Protein AF-A0A3C0KXL9-F1 (afdb_monomer)

Solvent-accessible surface area (backbone atoms only — not comparable to full-atom values): 9700 Å² total; per-residue (Å²): 138,89,88,84,84,77,83,78,77,81,76,82,80,74,78,76,70,76,75,80,59,73,44,74,42,30,22,40,37,23,42,40,38,42,56,44,92,72,57,64,58,71,57,55,48,50,48,27,49,76,40,59,23,51,66,43,78,80,48,90,33,35,35,37,32,41,19,46,35,75,61,23,72,62,26,51,50,56,34,48,60,59,45,51,59,59,53,72,70,40,88,84,54,46,50,17,25,8,42,39,56,46,49,48,90,46,48,71,61,48,52,58,51,20,50,52,42,16,71,71,29,84,62,39,38,24,28,44,57,67,28,48,59,69,43,66,80,63,83,50,93,52,58,44,79,45,80,44,92,41,94,91,42,78,90,52,66,32,30,31,46,46,73,52,71,82,78,70,71,129

Nearest PDB structures (foldseek):
  5d0h-assembly1_B  TM=6.877E-01  e=3.780E-06  Mycobacterium avium subsp. avium 10-9275
  4wp3-assembly3_C  TM=6.106E-01  e=7.559E-07  Mycobacterium avium
  2mtl-assembly1_A  TM=5.577E-01  e=3.604E-02  synthetic construct
  3dfe-assembly2_C  TM=4.411E-01  e=1.497E-01  Trichormus variabilis ATCC 29413
  2ia0-assembly1_B  TM=4.947E-01  e=6.614E-01  Pyrococcus furiosus

pLDDT: mean 83.21, std 17.94, range [28.86, 97.56]

Sequence (170 aa):
MKFGQKATAPNPVVEHTPTPSNSAVVAIFCIKLDPARLVPFAALKATAGQCFGKLTELQPGDYEVHFQQADPAQKGLEFFEAMHTQLAAVPGLNIRMAYGIDQAEASEGLGKRVKYLASLSRGMLVLDEQTKTQLAHISHPAFETAPLSSSFASDLVLHTLTMNAAGQSV

Structure (mmCIF, N/CA/C/O backbone):
data_AF-A0A3C0KXL9-F1
#
_entry.id   AF-A0A3C0KXL9-F1
#
loop_
_atom_site.group_PDB
_atom_site.id
_atom_site.type_symbol
_atom_site.label_atom_id
_atom_site.label_alt_id
_atom_site.label_comp_id
_atom_site.label_asym_id
_atom_site.label_entity_id
_atom_site.label_seq_id
_atom_site.pdbx_PDB_ins_code
_atom_site.Cartn_x
_atom_site.Cartn_y
_atom_site.Cartn_z
_atom_site.occupancy
_atom_s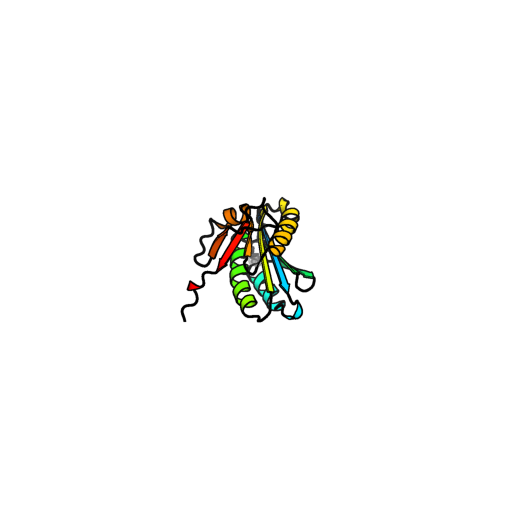ite.B_iso_or_equiv
_atom_site.auth_seq_id
_atom_site.auth_comp_id
_atom_site.auth_asym_id
_atom_site.auth_atom_id
_atom_site.pdbx_PDB_model_num
ATOM 1 N N . MET A 1 1 ? -29.048 -65.521 30.245 1.00 40.31 1 MET A N 1
ATOM 2 C CA . MET A 1 1 ? -27.706 -64.937 30.034 1.00 40.31 1 MET A CA 1
ATOM 3 C C . MET A 1 1 ? -27.737 -64.123 28.749 1.00 40.31 1 MET A C 1
ATOM 5 O O . MET A 1 1 ? -28.312 -64.585 27.774 1.00 40.31 1 MET A O 1
ATOM 9 N N . LYS A 1 2 ? -27.246 -62.879 28.809 1.00 40.19 2 LYS A N 1
ATOM 10 C CA . LYS A 1 2 ? -27.245 -61.864 27.741 1.00 40.19 2 LYS A CA 1
ATOM 11 C C . LYS A 1 2 ? -26.030 -62.058 26.832 1.00 40.19 2 LYS A C 1
ATOM 13 O O . LYS A 1 2 ? -24.954 -62.178 27.393 1.00 40.19 2 LYS A O 1
ATOM 18 N N . PHE A 1 3 ? -26.172 -61.927 25.511 1.00 40.06 3 PHE A N 1
ATOM 19 C CA . PHE A 1 3 ? -25.135 -61.349 24.641 1.00 40.06 3 PHE A CA 1
ATOM 20 C C . PHE A 1 3 ? -25.782 -60.715 23.404 1.00 40.06 3 PHE A C 1
ATOM 22 O O . PHE A 1 3 ? -26.636 -61.311 22.759 1.00 40.06 3 PHE A O 1
ATOM 29 N N . GLY A 1 4 ? -25.385 -59.476 23.126 1.00 39.69 4 GLY A N 1
ATOM 30 C CA . GLY A 1 4 ? -25.878 -58.648 22.028 1.00 39.69 4 GLY A CA 1
ATOM 31 C C . GLY A 1 4 ? -25.441 -57.199 22.227 1.00 39.69 4 GLY A C 1
ATOM 32 O O . GLY A 1 4 ? -26.277 -56.307 22.337 1.00 39.69 4 GLY A O 1
ATOM 33 N N . GLN A 1 5 ? -24.132 -56.978 22.395 1.00 46.62 5 GLN A N 1
ATOM 34 C CA . GLN A 1 5 ? -23.541 -55.641 22.465 1.00 46.62 5 GLN A CA 1
ATOM 35 C C . GLN A 1 5 ? -23.650 -54.975 21.090 1.00 46.62 5 GLN A C 1
ATOM 37 O O . GLN A 1 5 ? -23.079 -55.442 20.109 1.00 46.62 5 GLN A O 1
ATOM 42 N N . LYS A 1 6 ? -24.403 -53.877 21.032 1.00 43.06 6 LYS A N 1
ATOM 43 C CA . LYS A 1 6 ? -24.469 -52.977 19.884 1.00 43.06 6 LYS A CA 1
ATOM 44 C C . LYS A 1 6 ? -23.217 -52.099 19.931 1.00 43.06 6 LYS A C 1
ATOM 46 O O . LYS A 1 6 ? -23.037 -51.362 20.897 1.00 43.06 6 LYS A O 1
ATOM 51 N N . ALA A 1 7 ? -22.340 -52.224 18.939 1.00 45.50 7 ALA A N 1
ATOM 52 C CA . ALA A 1 7 ? -21.152 -51.386 18.817 1.00 45.50 7 ALA A CA 1
ATOM 53 C C . ALA A 1 7 ? -21.571 -49.926 18.581 1.00 45.50 7 ALA A C 1
ATOM 55 O O . ALA A 1 7 ? -22.258 -49.616 17.607 1.00 45.50 7 ALA A O 1
ATOM 56 N N . THR A 1 8 ? -21.186 -49.037 19.491 1.00 45.16 8 THR A N 1
ATOM 57 C CA . THR A 1 8 ? -21.313 -47.588 19.334 1.00 45.16 8 THR A CA 1
ATOM 58 C C . THR A 1 8 ? -20.199 -47.113 18.405 1.00 45.16 8 THR A C 1
ATOM 60 O O . THR A 1 8 ? -19.021 -47.272 18.719 1.00 45.16 8 THR A O 1
ATOM 63 N N . ALA A 1 9 ? -20.564 -46.561 17.247 1.00 49.97 9 ALA A N 1
ATOM 64 C CA . ALA A 1 9 ? -19.621 -45.890 16.360 1.00 49.97 9 ALA A CA 1
ATOM 65 C C . ALA A 1 9 ? -19.018 -44.658 17.069 1.00 49.97 9 ALA A C 1
ATOM 67 O O . ALA A 1 9 ? -19.733 -43.998 17.831 1.00 49.97 9 ALA A O 1
ATOM 68 N N . PRO A 1 10 ? -17.732 -44.335 16.854 1.00 47.91 10 PRO A N 1
ATOM 69 C CA . PRO A 1 10 ? -17.130 -43.149 17.443 1.00 47.91 10 PRO A CA 1
ATOM 70 C C . PRO A 1 10 ? -17.752 -41.895 16.816 1.00 47.91 10 PRO A C 1
ATOM 72 O O . PRO A 1 10 ? -17.885 -41.800 15.595 1.00 47.91 10 PRO A O 1
ATOM 75 N N . ASN A 1 11 ? -18.148 -40.937 17.657 1.00 44.53 11 ASN A N 1
ATOM 76 C CA . ASN A 1 11 ? -18.551 -39.606 17.208 1.00 44.53 11 ASN A CA 1
ATOM 77 C C . ASN A 1 11 ? -17.415 -38.994 16.372 1.00 44.53 11 ASN A C 1
ATOM 79 O O . ASN A 1 11 ? -16.265 -39.042 16.821 1.00 44.53 11 ASN A O 1
ATOM 83 N N . PRO A 1 12 ? -17.697 -38.389 15.205 1.00 46.75 12 PRO A N 1
ATOM 84 C CA . PRO A 1 12 ? -16.692 -37.594 14.532 1.00 46.75 12 PRO A CA 1
ATOM 85 C C . PRO A 1 12 ? -16.428 -36.386 15.428 1.00 46.75 12 PRO A C 1
ATOM 87 O O . PRO A 1 12 ? -17.311 -35.558 15.658 1.00 46.75 12 PRO A O 1
ATOM 90 N N . VAL A 1 13 ? -15.220 -36.309 15.982 1.00 49.94 13 VAL A N 1
ATOM 91 C CA . VAL A 1 13 ? -14.697 -35.059 16.524 1.00 49.94 13 VAL A CA 1
ATOM 92 C C . VAL A 1 13 ? -14.564 -34.147 15.314 1.00 49.94 13 VAL A C 1
ATOM 94 O O . VAL A 1 13 ? -13.611 -34.253 14.548 1.00 49.94 13 VAL A O 1
ATOM 97 N N . VAL A 1 14 ? -15.588 -33.328 15.071 1.00 54.25 14 VAL A N 1
ATOM 98 C CA . VAL A 1 14 ? -15.482 -32.209 14.143 1.00 54.25 14 VAL A CA 1
ATOM 99 C C . VAL A 1 14 ? -14.466 -31.283 14.787 1.00 54.25 14 VAL A C 1
ATOM 101 O O . VAL A 1 14 ? -14.761 -30.590 15.759 1.00 54.25 14 VAL A O 1
ATOM 104 N N . GLU A 1 15 ? -13.233 -31.370 14.307 1.00 45.84 15 GLU A N 1
ATOM 105 C CA . GLU A 1 15 ? -12.190 -30.402 14.582 1.00 45.84 15 GLU A CA 1
ATOM 106 C C . GLU A 1 15 ? -12.738 -29.054 14.111 1.00 45.84 15 GLU A C 1
ATOM 108 O O . GLU A 1 15 ? -12.787 -28.762 12.916 1.00 45.84 15 GLU A O 1
ATOM 113 N N . HIS A 1 16 ? -13.280 -28.278 15.050 1.00 44.00 16 HIS A N 1
ATOM 114 C CA . HIS A 1 16 ? -13.683 -26.904 14.812 1.00 44.00 16 HIS A CA 1
ATOM 115 C C . HIS A 1 16 ? -12.408 -26.125 14.506 1.00 44.00 16 HIS A C 1
ATOM 117 O O . HIS A 1 16 ? -11.793 -25.544 15.396 1.00 44.00 16 HIS A O 1
ATOM 123 N N . THR A 1 17 ? -11.996 -26.125 13.241 1.00 46.41 17 THR A N 1
ATOM 124 C CA . THR A 1 17 ? -11.132 -25.072 12.725 1.00 46.41 17 THR A CA 1
ATOM 125 C C . THR A 1 17 ? -11.919 -23.784 12.959 1.00 46.41 17 THR A C 1
ATOM 127 O O . THR A 1 17 ? -13.031 -23.671 12.432 1.00 46.41 17 THR A O 1
ATOM 130 N N . PRO A 1 18 ? -11.450 -22.856 13.813 1.00 49.06 18 PRO A N 1
ATOM 131 C CA . PRO A 1 18 ? -12.185 -21.628 14.054 1.00 49.06 18 PRO A CA 1
ATOM 132 C C . PRO A 1 18 ? -12.348 -20.934 12.708 1.00 49.06 18 PRO A C 1
ATOM 134 O O . PRO A 1 18 ? -11.356 -20.638 12.040 1.00 49.06 18 PRO A O 1
ATOM 137 N N . THR A 1 19 ? -13.589 -20.706 12.282 1.00 53.22 19 THR A N 1
ATOM 138 C CA . THR A 1 19 ? -13.847 -19.816 11.154 1.00 53.22 19 THR A CA 1
ATOM 139 C C . THR A 1 19 ? -13.195 -18.483 11.514 1.00 53.22 19 THR A C 1
ATOM 141 O O . THR A 1 19 ? -13.492 -17.972 12.598 1.00 53.22 19 THR A O 1
ATOM 144 N N . PRO A 1 20 ? -12.281 -17.934 10.697 1.00 57.38 20 PRO A N 1
ATOM 145 C CA . PRO A 1 20 ? -11.629 -16.680 11.037 1.00 57.38 20 PRO A CA 1
ATOM 146 C C . PRO A 1 20 ? -12.704 -15.607 11.214 1.00 57.38 20 PRO A C 1
ATOM 148 O O . PRO A 1 20 ? -13.431 -15.277 10.277 1.00 57.38 20 PRO A O 1
ATOM 151 N N . SER A 1 21 ? -12.848 -15.119 12.446 1.00 69.31 21 SER A N 1
ATOM 152 C CA . SER A 1 21 ? -13.798 -14.063 12.779 1.00 69.31 21 SER A CA 1
ATOM 153 C C . SER A 1 21 ? -13.411 -12.790 12.036 1.00 69.31 21 SER A C 1
ATOM 155 O O . SER A 1 21 ? -12.236 -12.411 12.017 1.00 69.31 21 SER A O 1
ATOM 157 N N . ASN A 1 22 ? -14.399 -12.125 11.440 1.00 78.94 22 ASN A N 1
ATOM 158 C CA . ASN A 1 22 ? -14.183 -10.813 10.843 1.00 78.94 22 ASN A CA 1
ATOM 159 C C . ASN A 1 22 ? -13.714 -9.833 11.924 1.00 78.94 22 ASN A C 1
ATOM 161 O O . ASN A 1 22 ? -14.237 -9.816 13.040 1.00 78.94 22 ASN A O 1
ATOM 165 N N . SER A 1 23 ? -12.713 -9.034 11.578 1.00 81.06 23 SER A N 1
ATOM 166 C CA . SER A 1 23 ? -12.196 -7.972 12.431 1.00 81.06 23 SER A CA 1
ATOM 167 C C . SER A 1 23 ? -13.165 -6.782 12.459 1.00 81.06 23 SER A C 1
ATOM 169 O O . SER A 1 23 ? -13.843 -6.505 11.471 1.00 81.06 23 SER A O 1
ATOM 171 N N . ALA A 1 24 ? -13.214 -6.065 13.587 1.00 87.50 24 ALA A N 1
ATOM 172 C CA . ALA A 1 24 ? -13.961 -4.806 13.708 1.00 87.50 24 ALA A CA 1
ATOM 173 C C . ALA A 1 24 ? -13.352 -3.687 12.843 1.00 87.50 24 ALA A C 1
ATOM 175 O O . ALA A 1 24 ? -14.050 -2.788 12.384 1.00 87.50 24 ALA A O 1
ATOM 176 N N . VAL A 1 25 ? -12.048 -3.783 12.581 1.00 91.94 25 VAL A N 1
ATOM 177 C CA . VAL A 1 25 ? -11.324 -2.907 11.659 1.00 91.94 25 VAL A CA 1
ATOM 178 C C . VAL A 1 25 ? -11.030 -3.621 10.348 1.00 91.94 25 VAL A C 1
ATOM 180 O O . VAL A 1 25 ? -10.890 -4.845 10.312 1.00 91.94 25 VAL A O 1
ATOM 183 N N . VAL A 1 26 ? -10.880 -2.846 9.283 1.00 94.38 26 VAL A N 1
ATOM 184 C CA . VAL A 1 26 ? -10.406 -3.294 7.975 1.00 94.38 26 VAL A CA 1
ATOM 185 C C . VAL A 1 26 ? -9.183 -2.489 7.582 1.00 94.38 26 VAL A C 1
ATOM 187 O O . VAL A 1 26 ? -9.061 -1.312 7.926 1.00 94.38 26 VAL A O 1
ATOM 190 N N . ALA A 1 27 ? -8.292 -3.118 6.827 1.00 96.25 27 ALA A N 1
ATOM 191 C CA . ALA A 1 27 ? -7.141 -2.438 6.269 1.00 96.25 27 ALA A CA 1
ATOM 192 C C . ALA A 1 27 ? -7.085 -2.612 4.752 1.00 96.25 27 ALA A C 1
ATOM 194 O O . ALA A 1 27 ? -7.386 -3.686 4.225 1.00 96.25 27 ALA A O 1
ATOM 195 N N . ILE A 1 28 ? -6.726 -1.542 4.044 1.00 97.50 28 ILE A N 1
ATOM 196 C CA . ILE A 1 28 ? -6.651 -1.519 2.582 1.00 97.50 28 ILE A CA 1
ATOM 197 C C . ILE A 1 28 ? -5.280 -1.006 2.160 1.00 97.50 28 ILE A C 1
ATOM 199 O O . ILE A 1 28 ? -4.874 0.090 2.546 1.00 97.50 28 ILE A O 1
ATOM 203 N N . PHE A 1 29 ? -4.599 -1.779 1.318 1.00 96.62 29 PHE A N 1
ATOM 204 C CA . PHE A 1 29 ? -3.466 -1.320 0.518 1.00 96.62 29 PHE A CA 1
ATOM 205 C C . PHE A 1 29 ? -3.947 -0.913 -0.867 1.00 96.62 2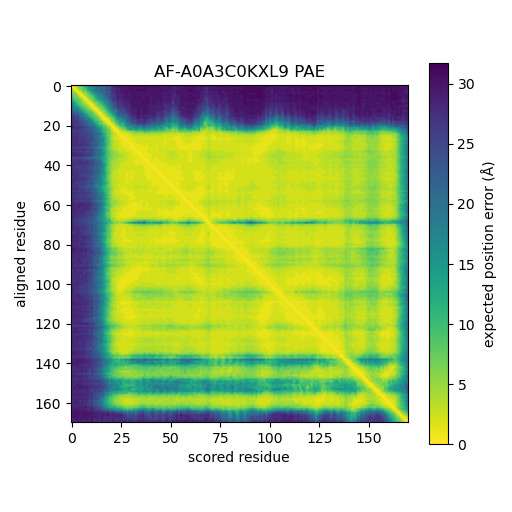9 PHE A C 1
ATOM 207 O O . PHE A 1 29 ? -4.655 -1.684 -1.509 1.00 96.62 29 PHE A O 1
ATOM 214 N N . CYS A 1 30 ? -3.500 0.241 -1.360 1.00 97.56 30 CYS A N 1
ATOM 215 C CA . CYS A 1 30 ? -3.559 0.576 -2.782 1.00 97.56 30 CYS A CA 1
ATOM 216 C C . CYS A 1 30 ? -2.140 0.596 -3.348 1.00 97.56 30 CYS A C 1
ATOM 218 O O . CYS A 1 30 ? -1.249 1.226 -2.774 1.00 97.56 30 CYS A O 1
ATOM 220 N N . ILE A 1 31 ? -1.941 -0.096 -4.469 1.00 96.88 31 ILE A N 1
ATOM 221 C CA . ILE A 1 31 ? -0.634 -0.327 -5.081 1.00 96.88 31 ILE A CA 1
ATOM 222 C C . ILE A 1 31 ? -0.727 0.044 -6.558 1.00 96.88 31 ILE A C 1
ATOM 224 O O . ILE A 1 31 ? -1.449 -0.586 -7.327 1.00 96.88 31 ILE A O 1
ATOM 228 N N . LYS A 1 32 ? 0.039 1.057 -6.953 1.00 97.25 32 LYS A N 1
ATOM 229 C CA . LYS A 1 32 ? 0.174 1.526 -8.331 1.00 97.25 32 LYS A CA 1
ATOM 230 C C . LYS A 1 32 ? 1.580 1.211 -8.823 1.00 97.25 32 LYS A C 1
ATOM 232 O O . LYS A 1 32 ? 2.554 1.731 -8.280 1.00 97.25 32 LYS A O 1
ATOM 237 N N . LEU A 1 33 ? 1.664 0.363 -9.840 1.00 96.94 33 LEU A N 1
ATOM 238 C CA . LEU A 1 33 ? 2.898 -0.173 -10.400 1.00 96.94 33 LEU A CA 1
ATOM 239 C C . LEU A 1 33 ? 2.968 0.144 -11.894 1.00 96.94 33 LEU A C 1
ATOM 241 O O . LEU A 1 33 ? 2.133 -0.314 -12.674 1.00 96.94 33 LEU A O 1
ATOM 245 N N . ASP A 1 34 ? 3.976 0.911 -12.291 1.00 96.19 34 ASP A N 1
ATOM 246 C CA . ASP A 1 34 ? 4.161 1.349 -13.674 1.00 96.19 34 ASP A CA 1
ATOM 247 C C . ASP A 1 34 ? 5.607 1.105 -14.124 1.00 96.19 34 ASP A C 1
ATOM 249 O O . ASP A 1 34 ? 6.524 1.445 -13.384 1.00 96.19 34 ASP A O 1
ATOM 253 N N . PRO A 1 35 ? 5.860 0.530 -15.309 1.00 97.31 35 PRO A N 1
ATOM 254 C CA . PRO A 1 35 ? 4.892 0.034 -16.283 1.00 97.31 35 PRO A CA 1
ATOM 255 C C . PRO A 1 35 ? 4.289 -1.329 -15.914 1.00 97.31 35 PRO A C 1
ATOM 257 O O . PRO A 1 35 ? 4.991 -2.234 -15.465 1.00 97.31 35 PRO A O 1
ATOM 260 N N . ALA A 1 36 ? 3.002 -1.519 -16.228 1.00 96.94 36 ALA A N 1
ATOM 261 C CA . ALA A 1 36 ? 2.233 -2.726 -15.888 1.00 96.94 36 ALA A CA 1
ATOM 262 C C . ALA A 1 36 ? 2.879 -4.049 -16.354 1.00 96.94 36 ALA A C 1
ATOM 264 O O . ALA A 1 36 ? 2.775 -5.069 -15.679 1.00 96.94 36 ALA A O 1
ATOM 265 N N . ARG A 1 37 ? 3.604 -4.036 -17.481 1.00 96.25 37 ARG A N 1
ATOM 266 C CA . ARG A 1 37 ? 4.294 -5.224 -18.026 1.00 96.25 37 ARG A CA 1
ATOM 267 C C . ARG A 1 37 ? 5.396 -5.786 -17.119 1.00 96.25 37 ARG A C 1
ATOM 269 O O . ARG A 1 37 ? 5.819 -6.915 -17.324 1.00 96.25 37 ARG A O 1
ATOM 276 N N . LEU A 1 38 ? 5.905 -4.981 -16.186 1.00 96.44 38 LEU A N 1
ATOM 277 C CA . LEU A 1 38 ? 6.958 -5.377 -15.250 1.00 96.44 38 LEU A CA 1
ATOM 278 C C . LEU A 1 38 ? 6.389 -5.896 -13.923 1.00 96.44 38 LEU A C 1
ATOM 280 O O . LEU A 1 38 ? 7.153 -6.270 -13.040 1.00 96.44 38 LEU A O 1
ATOM 284 N N . VAL A 1 39 ? 5.063 -5.917 -13.759 1.00 96.25 39 VAL A N 1
ATOM 285 C CA . VAL A 1 39 ? 4.443 -6.279 -12.486 1.00 96.25 39 VAL A CA 1
ATOM 286 C C . VAL A 1 39 ? 4.583 -7.780 -12.211 1.00 96.25 39 VAL A C 1
ATOM 288 O O . VAL A 1 39 ? 4.076 -8.592 -12.990 1.00 96.25 39 VAL A O 1
ATOM 291 N N . PRO A 1 40 ? 5.172 -8.181 -11.067 1.00 94.38 40 PRO A N 1
ATOM 292 C CA . PRO A 1 40 ? 5.237 -9.579 -10.656 1.00 94.38 40 PRO A CA 1
ATOM 293 C C . PRO A 1 40 ? 3.895 -10.036 -10.050 1.00 94.38 40 PRO A C 1
ATOM 295 O O . PRO A 1 40 ? 3.802 -10.355 -8.866 1.00 94.38 40 PRO A O 1
ATOM 298 N N . PHE A 1 41 ? 2.827 -10.063 -10.857 1.00 94.75 41 PHE A N 1
ATOM 299 C CA . PHE A 1 41 ? 1.447 -10.256 -10.380 1.00 94.75 41 PHE A CA 1
ATOM 300 C C . PHE A 1 41 ? 1.238 -11.559 -9.592 1.00 94.75 41 PHE A C 1
ATOM 302 O O . PHE A 1 41 ? 0.564 -11.568 -8.563 1.00 94.75 41 PHE A O 1
ATOM 309 N N . ALA A 1 42 ? 1.850 -12.662 -10.037 1.00 94.75 42 ALA A N 1
ATOM 310 C CA . ALA A 1 42 ? 1.753 -13.944 -9.341 1.00 94.75 42 ALA A CA 1
ATOM 311 C C . ALA A 1 42 ? 2.357 -13.883 -7.927 1.00 94.75 42 ALA A C 1
ATOM 313 O O . ALA A 1 42 ? 1.755 -14.397 -6.985 1.00 94.75 42 ALA A O 1
ATOM 314 N N . ALA A 1 43 ? 3.504 -13.214 -7.774 1.00 94.25 43 ALA A N 1
ATOM 315 C CA . ALA A 1 43 ? 4.150 -13.027 -6.479 1.00 94.25 43 ALA A CA 1
ATOM 316 C C . ALA A 1 43 ? 3.329 -12.085 -5.587 1.00 94.25 43 ALA A C 1
ATOM 318 O O . ALA A 1 43 ? 3.060 -12.420 -4.439 1.00 94.25 43 ALA A O 1
ATOM 319 N N . LEU A 1 44 ? 2.816 -10.981 -6.147 1.00 95.12 44 LEU A N 1
ATOM 320 C CA . LEU A 1 44 ? 1.922 -10.056 -5.444 1.00 95.12 44 LEU A CA 1
ATOM 321 C C . LEU A 1 44 ? 0.696 -10.774 -4.860 1.00 95.12 44 LEU A C 1
ATOM 323 O O . LEU A 1 44 ? 0.357 -10.595 -3.690 1.00 95.12 44 LEU A O 1
ATOM 327 N N . LYS A 1 45 ? 0.052 -11.630 -5.660 1.00 96.62 45 LYS A N 1
ATOM 328 C CA . LYS A 1 45 ? -1.110 -12.417 -5.232 1.00 96.62 45 LYS A CA 1
ATOM 329 C C . LYS A 1 45 ? -0.751 -13.459 -4.172 1.00 96.62 45 LYS A C 1
ATOM 331 O O . LYS A 1 45 ? -1.521 -13.644 -3.232 1.00 96.62 45 LYS A O 1
ATOM 336 N N . ALA A 1 46 ? 0.390 -14.130 -4.321 1.00 96.19 46 ALA A N 1
ATOM 337 C CA . ALA A 1 46 ? 0.859 -15.125 -3.360 1.00 96.19 46 ALA A CA 1
ATOM 338 C C . ALA A 1 46 ? 1.169 -14.490 -1.997 1.00 96.19 46 ALA A C 1
ATOM 340 O O . ALA A 1 46 ? 0.660 -14.966 -0.984 1.00 96.19 46 ALA 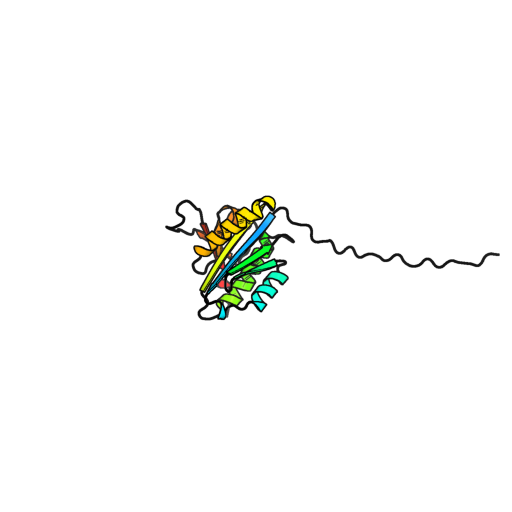A O 1
ATOM 341 N N . THR A 1 47 ? 1.918 -13.384 -1.978 1.00 96.25 47 THR A N 1
ATOM 342 C CA . THR A 1 47 ? 2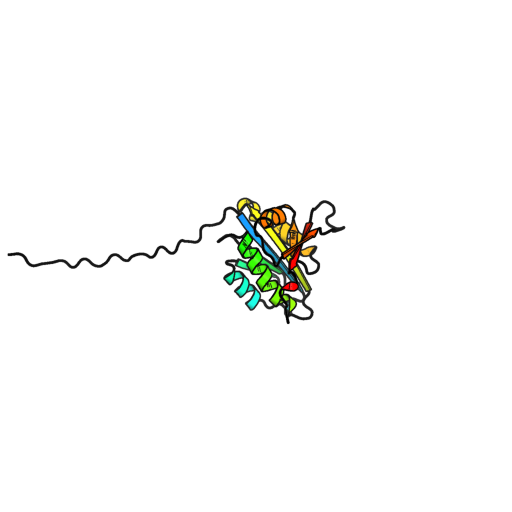.260 -12.648 -0.753 1.00 96.25 47 THR A CA 1
ATOM 343 C C . THR A 1 47 ? 1.007 -12.108 -0.062 1.00 96.25 47 THR A C 1
ATOM 345 O O . THR A 1 47 ? 0.850 -12.281 1.143 1.00 96.25 47 THR A O 1
ATOM 348 N N . ALA A 1 48 ? 0.057 -11.535 -0.816 1.00 96.06 48 ALA A N 1
ATOM 349 C CA . ALA A 1 48 ? -1.225 -11.105 -0.254 1.00 96.06 48 ALA A CA 1
ATOM 350 C C . ALA A 1 48 ? -1.955 -12.267 0.438 1.00 96.06 48 ALA A C 1
ATOM 352 O O . ALA A 1 48 ? -2.367 -12.130 1.586 1.00 96.06 48 ALA A O 1
ATOM 353 N N . GLY A 1 49 ? -2.047 -13.430 -0.219 1.00 95.50 49 GLY A N 1
ATOM 354 C CA . GLY A 1 49 ? -2.688 -14.615 0.354 1.00 95.50 49 GLY A CA 1
ATOM 355 C C . GLY A 1 49 ? -1.993 -15.152 1.612 1.00 95.50 49 GLY A C 1
ATOM 356 O O . GLY A 1 49 ? -2.675 -15.540 2.556 1.00 95.50 49 GLY A O 1
ATOM 357 N N . GLN A 1 50 ? -0.656 -15.135 1.659 1.00 94.62 50 GLN A N 1
ATOM 358 C CA . GLN A 1 50 ? 0.126 -15.535 2.841 1.00 94.62 50 GLN A CA 1
ATOM 359 C C . GLN A 1 50 ? -0.138 -14.627 4.049 1.00 94.62 50 GLN A C 1
ATOM 361 O O . GLN A 1 50 ? -0.164 -15.103 5.182 1.00 94.62 50 GLN A O 1
ATOM 366 N N . CYS A 1 51 ? -0.396 -13.343 3.803 1.00 94.44 51 CYS A N 1
ATOM 367 C CA . CYS A 1 51 ? -0.767 -12.367 4.823 1.00 94.44 51 CYS A CA 1
ATOM 368 C C . CYS A 1 51 ? -2.290 -12.284 5.047 1.00 94.44 51 CYS A C 1
ATOM 370 O O . CYS A 1 51 ? -2.766 -11.297 5.595 1.00 94.44 51 CYS A O 1
ATOM 372 N N . PHE A 1 52 ? -3.078 -13.279 4.618 1.00 93.69 52 PHE A N 1
ATOM 373 C CA . PHE A 1 52 ? -4.549 -13.291 4.740 1.00 93.69 52 PHE A CA 1
ATOM 374 C C . PHE A 1 52 ? -5.262 -12.104 4.060 1.00 93.69 52 PHE A C 1
ATOM 376 O O . PHE A 1 52 ? -6.409 -11.780 4.371 1.00 93.69 52 PHE A O 1
ATOM 383 N N . GLY A 1 53 ? -4.589 -11.459 3.109 1.00 95.69 53 GLY A N 1
ATOM 384 C CA . GLY A 1 53 ? -5.117 -10.378 2.294 1.00 95.69 53 GLY A CA 1
ATOM 385 C C . GLY A 1 53 ? -5.770 -10.889 1.010 1.00 95.69 53 GLY A C 1
ATOM 386 O O . GLY A 1 53 ? -5.321 -11.849 0.379 1.00 95.69 53 GLY A O 1
ATOM 387 N N . LYS A 1 54 ? -6.821 -10.197 0.569 1.00 96.56 54 LYS A N 1
ATOM 388 C CA . LYS A 1 54 ? -7.470 -10.436 -0.724 1.00 96.56 54 LYS A CA 1
ATOM 389 C C . LYS A 1 54 ? -7.022 -9.390 -1.742 1.00 96.56 54 LYS A C 1
ATOM 391 O O . LYS A 1 54 ? -7.472 -8.247 -1.684 1.00 96.56 54 LYS A O 1
ATOM 396 N N . LEU A 1 55 ? -6.172 -9.795 -2.689 1.00 97.38 55 LEU A N 1
ATOM 397 C CA . LEU A 1 55 ? -5.762 -8.961 -3.823 1.00 97.38 55 LEU A CA 1
ATOM 398 C C . LEU A 1 55 ? -6.885 -8.864 -4.870 1.00 97.38 55 LEU A C 1
ATOM 400 O O . LEU A 1 55 ? -7.407 -9.885 -5.324 1.00 97.38 55 LEU A O 1
ATOM 404 N N . THR A 1 56 ? -7.190 -7.644 -5.299 1.00 97.00 56 THR A N 1
ATOM 405 C CA . THR A 1 56 ? -8.071 -7.320 -6.424 1.00 97.00 56 THR A CA 1
ATOM 406 C C . THR A 1 56 ? -7.295 -6.477 -7.433 1.00 97.00 56 THR A C 1
ATOM 408 O O . THR A 1 56 ? -6.694 -5.469 -7.068 1.00 97.00 56 THR A O 1
ATOM 411 N N . GLU A 1 57 ? -7.303 -6.881 -8.701 1.00 97.12 57 GLU A N 1
ATOM 412 C CA . GLU A 1 57 ? -6.803 -6.061 -9.808 1.00 97.12 57 GLU A CA 1
ATOM 413 C C . GLU A 1 57 ? -7.936 -5.165 -10.307 1.00 97.12 57 GLU A C 1
ATOM 415 O O . GLU A 1 57 ? -8.998 -5.658 -10.689 1.00 97.12 57 GLU A O 1
ATOM 420 N N . LEU A 1 58 ? -7.723 -3.850 -10.271 1.00 95.25 58 LEU A N 1
ATOM 421 C CA . LEU A 1 58 ? -8.684 -2.875 -10.790 1.00 95.25 58 LEU A CA 1
ATOM 422 C C . LEU A 1 58 ? -8.471 -2.656 -12.290 1.00 95.25 58 LEU A C 1
ATOM 424 O O . LEU A 1 58 ? -9.426 -2.542 -13.054 1.00 95.25 58 LEU A O 1
ATOM 428 N N . GLN A 1 59 ? -7.203 -2.593 -12.690 1.00 96.12 59 GLN A N 1
ATOM 429 C CA . GLN A 1 59 ? -6.713 -2.523 -14.063 1.00 96.12 59 GLN A CA 1
ATOM 430 C C . GLN A 1 59 ? -5.214 -2.877 -14.058 1.00 96.12 59 GLN A C 1
ATOM 432 O O . GLN A 1 59 ? -4.596 -2.837 -12.990 1.00 96.12 59 GLN A O 1
ATOM 437 N N . PRO A 1 60 ? -4.591 -3.161 -15.215 1.00 96.88 60 PRO A N 1
ATOM 438 C CA . PRO A 1 60 ? -3.169 -3.481 -15.264 1.00 96.88 60 PRO A CA 1
ATOM 439 C C . PRO A 1 60 ? -2.309 -2.394 -14.605 1.00 96.88 60 PRO A C 1
ATOM 441 O O . PRO A 1 60 ? -2.288 -1.248 -15.054 1.00 96.88 60 PRO A O 1
ATOM 444 N N . GLY A 1 61 ? -1.592 -2.760 -13.539 1.00 96.38 61 GLY A N 1
ATOM 445 C CA . GLY A 1 61 ? -0.760 -1.829 -12.768 1.00 96.38 61 GLY A CA 1
ATOM 446 C C . GLY A 1 61 ? -1.467 -1.111 -11.611 1.00 96.38 61 GLY A C 1
ATOM 447 O O . GLY A 1 61 ? -0.813 -0.333 -10.924 1.00 96.38 61 GLY A O 1
ATOM 448 N N . ASP A 1 62 ? -2.753 -1.361 -11.355 1.00 97.38 62 ASP A N 1
ATOM 449 C CA . ASP A 1 62 ? -3.515 -0.768 -10.246 1.00 97.38 62 ASP A CA 1
ATOM 450 C C . ASP A 1 62 ? -4.238 -1.857 -9.443 1.00 97.38 62 ASP A C 1
ATOM 452 O O . ASP A 1 62 ? -5.128 -2.554 -9.947 1.00 97.38 62 ASP A O 1
ATOM 456 N N . TYR A 1 63 ? -3.839 -2.010 -8.183 1.00 97.56 63 TYR A N 1
ATOM 457 C CA . TYR A 1 63 ? -4.254 -3.116 -7.329 1.00 97.56 63 TYR A CA 1
ATOM 458 C C . TYR A 1 63 ? -4.696 -2.639 -5.951 1.00 97.56 63 TYR A C 1
ATOM 460 O O . TYR A 1 63 ? -4.179 -1.660 -5.406 1.00 97.56 63 TYR A O 1
ATOM 468 N N . GLU A 1 64 ? -5.598 -3.409 -5.349 1.00 97.44 64 GLU A N 1
ATOM 469 C CA . GLU A 1 64 ? -5.964 -3.282 -3.944 1.00 97.44 64 GLU A CA 1
ATOM 470 C C . GLU A 1 64 ? -5.772 -4.590 -3.194 1.00 97.44 64 GLU A C 1
ATOM 472 O O . GLU A 1 64 ? -6.105 -5.654 -3.712 1.00 97.44 64 GLU A O 1
ATOM 477 N N . VAL A 1 65 ? -5.315 -4.515 -1.946 1.00 97.50 65 VAL A N 1
ATOM 478 C CA . VAL A 1 65 ? -5.332 -5.658 -1.025 1.00 97.50 65 VAL A CA 1
ATOM 479 C C . VAL A 1 65 ? -6.179 -5.308 0.182 1.00 97.50 65 VAL A C 1
ATOM 481 O O . VAL A 1 65 ? -5.941 -4.293 0.829 1.00 97.50 65 VAL A O 1
ATOM 484 N N . HIS A 1 66 ? -7.168 -6.150 0.468 1.00 96.94 66 HIS A N 1
ATOM 485 C CA . HIS A 1 66 ? -8.086 -5.976 1.591 1.00 96.94 66 HIS A CA 1
ATOM 486 C C . HIS A 1 66 ? -7.767 -6.990 2.686 1.00 96.94 66 HIS A C 1
ATOM 488 O O . HIS A 1 66 ? -7.733 -8.192 2.420 1.00 96.94 66 HIS A O 1
ATOM 494 N N . PHE A 1 67 ? -7.588 -6.504 3.910 1.00 95.62 67 PHE A N 1
ATOM 495 C CA . PHE A 1 67 ? -7.373 -7.301 5.114 1.00 95.62 67 PHE A CA 1
ATOM 496 C C . PHE A 1 67 ? -8.580 -7.113 6.035 1.00 95.62 67 PHE A C 1
ATOM 498 O O . PHE A 1 67 ? -8.853 -6.009 6.505 1.00 95.62 67 PHE A O 1
ATOM 505 N N . GLN A 1 68 ? -9.341 -8.186 6.248 1.00 92.94 68 GLN A N 1
ATOM 506 C CA . GLN A 1 68 ? -10.597 -8.172 7.020 1.00 92.94 68 GLN A CA 1
ATOM 507 C C . GLN A 1 68 ? -10.603 -9.216 8.147 1.00 92.94 68 GLN A C 1
ATOM 509 O O . GLN A 1 68 ? -11.563 -9.329 8.907 1.00 92.94 68 GLN A O 1
ATOM 514 N N . GLN A 1 69 ? -9.533 -10.000 8.240 1.00 85.31 69 GLN A N 1
ATOM 515 C CA . GLN A 1 69 ? -9.370 -11.130 9.145 1.00 85.31 69 GLN A CA 1
ATOM 516 C C . GLN A 1 69 ? -8.004 -11.017 9.824 1.00 85.31 69 GLN A C 1
ATOM 518 O O . GLN A 1 69 ? -7.119 -10.361 9.281 1.00 85.31 69 GLN A O 1
ATOM 523 N N . ALA A 1 70 ? -7.846 -11.675 10.977 1.00 72.19 70 ALA A N 1
ATOM 524 C CA . ALA A 1 70 ? -6.556 -11.916 11.634 1.00 72.19 70 ALA A CA 1
ATOM 525 C C . ALA A 1 70 ? -5.646 -10.674 11.752 1.00 72.19 70 ALA A C 1
ATOM 527 O O . ALA A 1 70 ? -4.689 -10.563 11.003 1.00 72.19 70 ALA A O 1
ATOM 528 N N . ASP A 1 71 ? -5.934 -9.774 12.700 1.00 88.25 71 ASP A N 1
ATOM 529 C CA . ASP A 1 71 ? -5.205 -8.507 12.929 1.00 88.25 71 ASP A CA 1
ATOM 530 C C . ASP A 1 71 ? -4.792 -7.783 11.625 1.00 88.25 71 ASP A C 1
ATOM 532 O O . ASP A 1 71 ? -3.632 -7.843 11.195 1.00 88.25 71 ASP A O 1
ATOM 536 N N . PRO A 1 72 ? -5.744 -7.088 10.970 1.00 91.88 72 PRO A N 1
ATOM 537 C CA . PRO A 1 72 ? -5.496 -6.416 9.698 1.00 91.88 72 PRO A CA 1
ATOM 538 C C . PRO A 1 72 ? -4.306 -5.457 9.722 1.00 91.88 72 PRO A C 1
ATOM 540 O O . PRO A 1 72 ? -3.600 -5.353 8.722 1.00 91.88 72 PRO A O 1
ATOM 543 N N . ALA A 1 73 ? -4.064 -4.788 10.855 1.00 91.44 73 ALA A N 1
ATOM 544 C CA . ALA A 1 73 ? -2.982 -3.828 11.010 1.00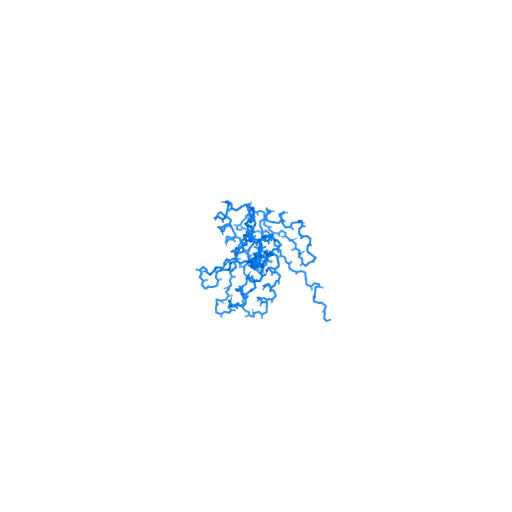 91.44 73 ALA A CA 1
ATOM 545 C C . ALA A 1 73 ? -1.614 -4.519 10.900 1.00 91.44 73 ALA A C 1
ATOM 547 O O . ALA A 1 73 ? -0.799 -4.132 10.056 1.00 91.44 73 ALA A O 1
ATOM 548 N N . GLN A 1 74 ? -1.415 -5.585 11.683 1.00 91.38 74 GLN A N 1
ATOM 549 C CA . GLN A 1 74 ? -0.219 -6.430 11.658 1.00 91.38 74 GLN A CA 1
ATOM 550 C C . GLN A 1 74 ? -0.012 -7.057 10.272 1.00 91.38 74 GLN A C 1
ATOM 552 O O . GLN A 1 74 ? 1.077 -6.974 9.701 1.00 91.38 74 GLN A O 1
ATOM 557 N N . LYS A 1 75 ? -1.060 -7.652 9.691 1.00 93.19 75 LYS A N 1
ATOM 558 C CA . LYS A 1 75 ? -0.961 -8.349 8.400 1.00 93.19 75 LYS A CA 1
ATOM 559 C C . LYS A 1 75 ? -0.685 -7.437 7.220 1.00 93.19 75 LYS A C 1
ATOM 561 O O . LYS A 1 75 ? 0.054 -7.830 6.318 1.00 93.19 75 LYS A O 1
ATOM 566 N N . GLY A 1 76 ? -1.199 -6.212 7.244 1.00 93.12 76 GLY A N 1
ATOM 567 C CA . GLY A 1 76 ? -0.826 -5.212 6.255 1.00 93.12 76 GLY A CA 1
ATOM 568 C C . GLY A 1 76 ? 0.658 -4.834 6.324 1.00 93.12 76 GLY A C 1
ATOM 569 O O . GLY A 1 76 ? 1.293 -4.673 5.282 1.00 93.12 76 GLY A O 1
ATOM 570 N N . LEU A 1 77 ? 1.240 -4.741 7.524 1.00 92.00 77 LEU A N 1
ATOM 571 C CA . LEU A 1 77 ? 2.671 -4.462 7.679 1.00 92.00 77 LEU A CA 1
ATOM 572 C C . LEU A 1 77 ? 3.556 -5.631 7.228 1.00 92.00 77 LEU A C 1
ATOM 574 O O . LEU A 1 77 ? 4.511 -5.403 6.487 1.00 92.00 77 LEU A O 1
ATOM 578 N N . GLU A 1 78 ? 3.206 -6.868 7.595 1.00 92.00 78 GLU A N 1
ATOM 579 C CA . GLU A 1 78 ? 3.890 -8.078 7.103 1.00 92.00 78 GLU A CA 1
ATOM 580 C C . GLU A 1 78 ? 3.862 -8.143 5.564 1.00 92.00 78 GLU A C 1
ATOM 582 O O . GLU A 1 78 ? 4.870 -8.430 4.915 1.00 92.00 78 GLU A O 1
ATOM 587 N N . PHE A 1 79 ? 2.711 -7.815 4.965 1.00 94.25 79 PHE A N 1
ATOM 588 C CA . PHE A 1 79 ? 2.562 -7.743 3.516 1.00 94.25 79 PHE A CA 1
ATOM 589 C C . PHE A 1 79 ? 3.470 -6.673 2.894 1.00 94.25 79 PHE A C 1
ATOM 591 O O . PHE A 1 79 ? 4.117 -6.936 1.878 1.00 94.25 79 PHE A O 1
ATOM 598 N N . PHE A 1 80 ? 3.537 -5.479 3.491 1.00 93.06 80 PHE A N 1
ATOM 599 C CA . PHE A 1 80 ? 4.397 -4.399 3.007 1.00 93.06 80 PHE A CA 1
ATOM 600 C C . PHE A 1 80 ? 5.876 -4.781 3.034 1.00 93.06 80 PHE A C 1
ATOM 602 O O . PHE A 1 80 ? 6.561 -4.586 2.033 1.00 93.06 80 PHE A O 1
ATOM 609 N N . GLU A 1 81 ? 6.353 -5.365 4.131 1.00 90.44 81 GLU A N 1
ATOM 610 C CA . GLU A 1 81 ? 7.741 -5.814 4.271 1.00 90.44 81 GLU A CA 1
ATOM 611 C C . GLU A 1 81 ? 8.125 -6.844 3.198 1.00 90.44 81 GLU A C 1
ATOM 613 O O . GLU A 1 81 ? 9.132 -6.691 2.493 1.00 90.44 81 GLU A O 1
ATOM 618 N N . ALA A 1 82 ? 7.280 -7.861 3.013 1.00 90.56 82 ALA A N 1
ATOM 619 C CA . ALA A 1 82 ? 7.507 -8.904 2.021 1.00 90.56 82 ALA A CA 1
ATOM 620 C C . ALA A 1 82 ? 7.473 -8.358 0.582 1.00 90.56 82 ALA A C 1
ATOM 622 O O . ALA A 1 82 ? 8.329 -8.700 -0.240 1.00 90.56 82 ALA A O 1
ATOM 623 N N . MET A 1 83 ? 6.510 -7.486 0.266 1.00 89.69 83 MET A N 1
ATOM 624 C CA . MET A 1 83 ? 6.344 -6.945 -1.085 1.00 89.69 83 MET A CA 1
ATOM 625 C C . MET A 1 83 ? 7.359 -5.868 -1.444 1.00 89.69 83 MET A C 1
ATOM 627 O O . MET A 1 83 ? 7.806 -5.834 -2.58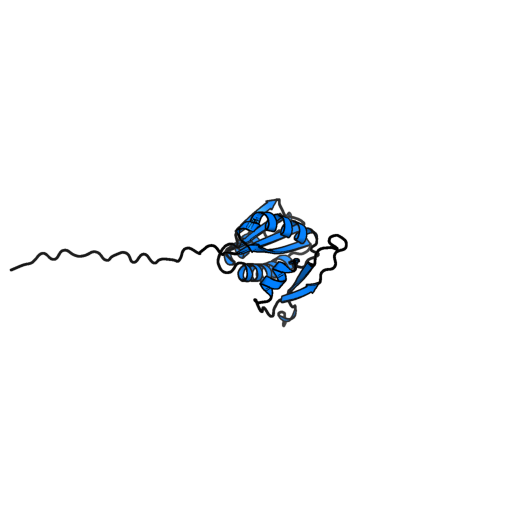9 1.00 89.69 83 MET A O 1
ATOM 631 N N . HIS A 1 84 ? 7.735 -4.994 -0.509 1.00 85.69 84 HIS A N 1
ATOM 632 C CA . HIS A 1 84 ? 8.690 -3.919 -0.775 1.00 85.69 84 HIS A CA 1
ATOM 633 C C . HIS A 1 84 ? 10.019 -4.486 -1.292 1.00 85.69 84 HIS A C 1
ATOM 635 O O . HIS A 1 84 ? 10.535 -4.019 -2.306 1.00 85.69 84 HIS A O 1
ATOM 641 N N . THR A 1 85 ? 10.507 -5.566 -0.675 1.00 84.06 85 THR A N 1
ATOM 642 C CA . THR A 1 85 ? 11.725 -6.273 -1.103 1.00 84.06 85 THR A CA 1
ATOM 643 C C . THR A 1 85 ? 11.596 -6.839 -2.522 1.00 84.06 85 THR A C 1
ATOM 645 O O . THR A 1 85 ? 12.501 -6.684 -3.341 1.00 84.06 85 THR A O 1
ATOM 648 N N . GLN A 1 86 ? 10.457 -7.461 -2.844 1.00 87.62 86 GLN A N 1
ATOM 649 C CA . GLN A 1 86 ? 10.220 -8.055 -4.164 1.00 87.62 86 GLN A CA 1
ATOM 650 C C . GLN A 1 86 ? 10.083 -6.996 -5.264 1.00 87.62 86 GLN A C 1
ATOM 652 O O . GLN A 1 86 ? 10.623 -7.170 -6.354 1.00 87.62 86 GLN A O 1
ATOM 657 N N . LEU A 1 87 ? 9.373 -5.898 -4.993 1.00 91.06 87 LEU A N 1
ATOM 658 C CA . LEU A 1 87 ? 9.149 -4.831 -5.970 1.00 91.06 87 LEU A CA 1
ATOM 659 C C . LEU A 1 87 ? 10.411 -3.996 -6.200 1.00 91.06 87 LEU A C 1
ATOM 661 O O . LEU A 1 87 ? 10.705 -3.659 -7.344 1.00 91.06 87 LEU A O 1
ATOM 665 N N . ALA A 1 88 ? 11.188 -3.712 -5.148 1.00 87.12 88 ALA A N 1
ATOM 666 C CA . ALA A 1 88 ? 12.460 -2.998 -5.262 1.00 87.12 88 ALA A CA 1
ATOM 667 C C . ALA A 1 88 ? 13.495 -3.756 -6.116 1.00 87.12 88 ALA A C 1
ATOM 669 O O . ALA A 1 88 ? 14.383 -3.141 -6.703 1.00 87.12 88 ALA A O 1
ATOM 670 N N . ALA A 1 89 ? 13.361 -5.082 -6.228 1.00 89.62 89 ALA A N 1
ATOM 671 C CA . ALA A 1 89 ? 14.213 -5.918 -7.067 1.00 89.62 89 ALA A CA 1
ATOM 672 C C . ALA A 1 89 ? 13.868 -5.862 -8.570 1.00 89.62 89 ALA A C 1
ATOM 674 O O . ALA A 1 89 ? 14.582 -6.476 -9.362 1.00 89.62 89 ALA A O 1
ATOM 675 N N . VAL A 1 90 ? 12.805 -5.157 -8.987 1.00 93.50 90 VAL A N 1
ATOM 676 C CA . VAL A 1 90 ? 12.382 -5.045 -10.395 1.00 93.50 90 VAL A CA 1
ATOM 677 C C . VAL A 1 90 ? 12.878 -3.722 -11.001 1.00 93.50 90 VAL A C 1
ATOM 679 O O . VAL A 1 90 ? 12.294 -2.666 -10.742 1.00 93.50 90 VAL A O 1
ATOM 682 N N . PRO A 1 91 ? 13.925 -3.731 -11.850 1.00 93.25 91 PRO A N 1
ATOM 683 C CA . PRO A 1 91 ? 14.478 -2.500 -12.406 1.00 93.25 91 PRO A CA 1
ATOM 684 C C . PRO A 1 91 ? 13.476 -1.774 -13.307 1.00 93.25 91 PRO A C 1
ATOM 686 O O . PRO A 1 91 ? 12.841 -2.377 -14.172 1.00 93.25 91 PRO A O 1
ATOM 689 N N . GLY A 1 92 ? 13.375 -0.454 -13.138 1.00 93.12 92 GLY A N 1
ATOM 690 C CA . GLY A 1 92 ? 12.493 0.391 -13.948 1.00 93.12 92 GLY A CA 1
ATOM 691 C C . GLY A 1 92 ? 11.012 0.327 -13.563 1.00 93.12 92 GLY A C 1
ATOM 692 O O . GLY A 1 92 ? 10.195 0.911 -14.273 1.00 93.12 92 GLY A O 1
ATOM 693 N N . LEU A 1 93 ? 10.665 -0.349 -12.462 1.00 94.94 93 LEU A N 1
ATOM 694 C CA . LEU A 1 93 ? 9.323 -0.319 -11.892 1.00 94.94 93 LEU A CA 1
ATOM 695 C C . LEU A 1 93 ? 9.166 0.894 -10.964 1.00 94.94 93 LEU A C 1
ATOM 697 O O . LEU A 1 93 ? 9.837 1.013 -9.942 1.00 94.94 93 LEU A O 1
ATOM 701 N N . ASN A 1 94 ? 8.256 1.795 -11.312 1.00 95.00 94 ASN A N 1
ATOM 702 C CA . ASN A 1 94 ? 7.788 2.864 -10.448 1.00 95.00 94 ASN A CA 1
ATOM 703 C C . ASN A 1 94 ? 6.725 2.311 -9.495 1.00 95.00 94 ASN A C 1
ATOM 705 O O . ASN A 1 94 ? 5.701 1.774 -9.929 1.00 95.00 94 ASN A O 1
ATOM 709 N N . ILE A 1 95 ? 6.982 2.456 -8.197 1.00 94.94 95 ILE A N 1
ATOM 710 C CA . ILE A 1 95 ? 6.161 1.907 -7.126 1.00 94.94 95 ILE A CA 1
ATOM 711 C C . ILE A 1 95 ? 5.499 3.062 -6.383 1.00 94.94 95 ILE A C 1
ATOM 713 O O . ILE A 1 95 ? 6.160 3.974 -5.887 1.00 94.94 95 ILE A O 1
ATOM 717 N N . ARG A 1 96 ? 4.177 3.011 -6.274 1.00 95.56 96 ARG A N 1
ATOM 718 C CA . ARG A 1 96 ? 3.393 3.970 -5.502 1.00 95.56 96 ARG A CA 1
ATOM 719 C C . ARG A 1 96 ? 2.413 3.228 -4.622 1.00 95.56 96 ARG A C 1
ATOM 721 O O . ARG A 1 96 ? 1.585 2.473 -5.121 1.00 95.56 96 ARG A O 1
ATOM 728 N N . MET A 1 97 ? 2.518 3.430 -3.316 1.00 96.19 97 MET A N 1
ATOM 729 C CA . MET A 1 97 ? 1.745 2.667 -2.343 1.00 96.19 97 MET A CA 1
ATOM 730 C C . MET A 1 97 ? 1.160 3.576 -1.277 1.00 96.19 97 MET A C 1
ATOM 732 O O . MET A 1 97 ? 1.795 4.537 -0.839 1.00 96.19 97 MET A O 1
ATOM 736 N N . ALA A 1 98 ? -0.037 3.229 -0.830 1.00 97.19 98 ALA A N 1
ATOM 737 C CA . ALA A 1 98 ? -0.605 3.762 0.393 1.00 97.19 98 ALA A CA 1
ATOM 738 C C . ALA A 1 98 ? -1.326 2.668 1.163 1.00 97.19 98 ALA A C 1
ATOM 740 O O . ALA A 1 98 ? -1.800 1.688 0.581 1.00 97.19 98 ALA A O 1
ATOM 741 N N . TYR A 1 99 ? -1.415 2.880 2.467 1.00 97.31 99 TYR A N 1
ATOM 742 C CA . TYR A 1 99 ? -2.080 1.979 3.383 1.00 97.31 99 TYR A CA 1
ATOM 743 C C . TYR A 1 99 ? -2.981 2.763 4.322 1.00 97.31 99 TYR A C 1
ATOM 745 O O . TYR A 1 99 ? -2.627 3.856 4.766 1.00 97.31 99 TYR A O 1
ATOM 753 N N . GLY A 1 100 ? -4.155 2.206 4.594 1.00 96.25 100 GLY A N 1
ATOM 754 C CA . GLY A 1 100 ? -5.098 2.794 5.524 1.00 96.25 100 GLY A CA 1
ATOM 755 C C . GLY A 1 100 ? -5.823 1.742 6.346 1.00 96.25 100 GLY A C 1
ATOM 756 O O . GLY A 1 100 ? -6.121 0.659 5.840 1.00 96.25 100 GLY A O 1
ATOM 757 N N . ILE A 1 101 ? -6.120 2.089 7.597 1.00 95.50 101 ILE A N 1
ATOM 758 C CA . ILE A 1 101 ? -6.893 1.265 8.531 1.00 95.50 101 ILE A CA 1
ATOM 759 C C . ILE A 1 101 ? -8.084 2.084 9.023 1.00 95.50 101 ILE A C 1
ATOM 761 O O . ILE A 1 101 ? -7.926 3.235 9.434 1.00 95.50 101 ILE A O 1
ATOM 765 N N . ASP A 1 102 ? -9.273 1.494 9.008 1.00 94.50 102 ASP A N 1
ATOM 766 C CA . ASP A 1 102 ? -10.486 2.126 9.527 1.00 94.50 102 ASP A CA 1
ATOM 767 C C . ASP A 1 102 ? -11.466 1.079 10.066 1.00 94.50 102 ASP A C 1
ATOM 769 O O . ASP A 1 102 ? -11.231 -0.126 9.957 1.00 94.50 102 ASP A O 1
ATOM 773 N N . GLN A 1 103 ? -12.580 1.537 10.630 1.00 93.00 103 GLN A N 1
ATOM 774 C CA . GLN A 1 103 ? -13.680 0.648 11.003 1.00 93.00 103 GLN A CA 1
ATOM 775 C C . GLN A 1 103 ? -14.273 -0.037 9.764 1.00 93.00 103 GLN A C 1
ATOM 777 O O . GLN A 1 103 ? -14.301 0.540 8.670 1.00 93.00 103 GLN A O 1
ATOM 782 N N . ALA A 1 104 ? -14.762 -1.267 9.925 1.00 89.88 104 ALA A N 1
ATOM 783 C CA . ALA A 1 104 ? -15.287 -2.067 8.820 1.00 89.88 104 ALA A CA 1
ATOM 784 C C . ALA A 1 104 ? -16.410 -1.362 8.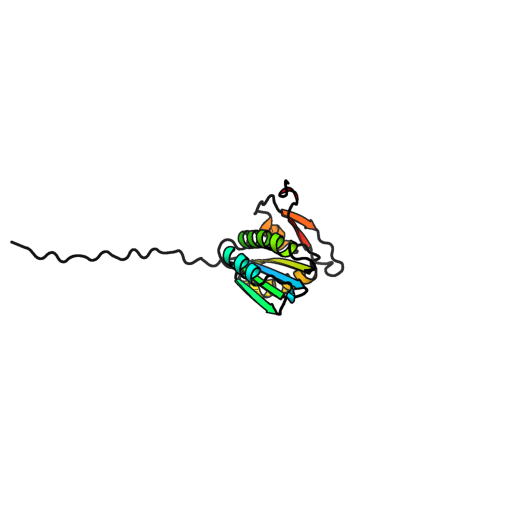038 1.00 89.88 104 ALA A C 1
ATOM 786 O O . ALA A 1 104 ? -16.469 -1.463 6.810 1.00 89.88 104 ALA A O 1
ATOM 787 N N . GLU A 1 105 ? -17.255 -0.585 8.717 1.00 89.81 105 GLU A N 1
ATOM 788 C CA . GLU A 1 105 ? -18.365 0.155 8.109 1.00 89.81 105 GLU A CA 1
ATOM 789 C C . GLU A 1 105 ? -17.885 1.305 7.207 1.00 89.81 105 GLU A C 1
ATOM 791 O O . GLU A 1 105 ? -18.598 1.718 6.293 1.00 89.81 105 GLU A O 1
ATOM 796 N N . ALA A 1 106 ? -16.663 1.805 7.422 1.00 89.88 106 ALA A N 1
ATOM 797 C CA . ALA A 1 106 ? -16.056 2.885 6.645 1.00 89.88 106 ALA A CA 1
ATOM 798 C C . ALA A 1 106 ? -15.266 2.388 5.416 1.00 89.88 106 ALA A C 1
ATOM 800 O O . ALA A 1 106 ? -14.655 3.195 4.712 1.00 89.88 106 ALA A O 1
ATOM 801 N N . SER A 1 107 ? -15.297 1.081 5.125 1.00 89.12 107 SER A N 1
ATOM 802 C CA . SER A 1 107 ? -14.542 0.416 4.048 1.00 89.12 107 SER A CA 1
ATOM 803 C C . SER A 1 107 ? -14.588 1.142 2.693 1.00 89.12 107 SER A C 1
ATOM 805 O O . SER A 1 107 ? -13.551 1.307 2.045 1.00 89.12 107 SER A O 1
ATOM 807 N N . GLU A 1 108 ? -15.762 1.611 2.257 1.00 89.12 108 GLU A N 1
ATOM 808 C CA . GLU A 1 108 ? -15.898 2.284 0.957 1.00 89.12 108 GLU A CA 1
ATOM 809 C C . GLU A 1 108 ? -15.175 3.643 0.936 1.00 89.12 108 GLU A C 1
ATOM 811 O O . GLU A 1 108 ? -14.473 3.982 -0.025 1.00 89.12 108 GLU A O 1
ATOM 816 N N . GLY A 1 109 ? -15.325 4.421 2.012 1.00 92.50 109 GLY A N 1
ATOM 817 C CA . GLY A 1 109 ? -14.641 5.702 2.184 1.00 92.50 109 GLY A CA 1
ATOM 818 C C . GLY A 1 109 ? -13.129 5.520 2.295 1.00 92.50 109 GLY A C 1
ATOM 819 O O . GLY A 1 109 ? -12.368 6.264 1.669 1.00 92.50 109 GLY A O 1
ATOM 820 N N . LEU A 1 110 ? -12.701 4.479 3.014 1.00 94.31 110 LEU A N 1
ATOM 821 C CA . LEU A 1 110 ? -11.302 4.096 3.145 1.00 94.31 110 LEU A CA 1
ATOM 822 C C . LEU A 1 110 ? -10.676 3.793 1.777 1.00 94.31 110 LEU A C 1
ATOM 824 O O . LEU A 1 110 ? -9.633 4.356 1.456 1.00 94.31 110 LEU A O 1
ATOM 828 N N . GLY A 1 111 ? -11.327 2.989 0.930 1.00 93.94 111 GLY A N 1
ATOM 829 C CA . GLY A 1 111 ? -10.810 2.665 -0.406 1.00 93.94 111 GLY A CA 1
ATOM 830 C C . GLY A 1 111 ? -10.550 3.911 -1.266 1.00 93.94 111 GLY A C 1
ATOM 831 O O . GLY A 1 111 ? -9.481 4.055 -1.863 1.00 93.94 111 GLY A O 1
ATOM 832 N N . LYS A 1 112 ? -11.485 4.875 -1.276 1.00 94.50 112 LYS A N 1
ATOM 833 C CA . LYS A 1 112 ? -11.314 6.155 -1.997 1.00 94.50 112 LYS A CA 1
ATOM 834 C C . LYS A 1 112 ? -10.136 6.964 -1.443 1.00 94.50 112 LYS A C 1
ATOM 836 O O . LYS A 1 112 ? -9.323 7.469 -2.220 1.00 94.50 112 LYS A O 1
ATOM 841 N N . ARG A 1 113 ? -10.024 7.051 -0.113 1.00 94.50 113 ARG A N 1
ATOM 842 C CA . ARG A 1 113 ? -8.945 7.768 0.581 1.00 94.50 113 ARG A CA 1
ATOM 843 C C . ARG A 1 113 ? -7.579 7.165 0.254 1.00 94.50 113 ARG A C 1
ATOM 845 O O . ARG A 1 113 ? -6.701 7.877 -0.226 1.00 94.50 113 ARG A O 1
ATOM 852 N N . VAL A 1 114 ? -7.416 5.853 0.412 1.00 96.12 114 VAL A N 1
ATOM 853 C CA . VAL A 1 114 ? -6.134 5.165 0.187 1.00 96.12 114 VAL A CA 1
ATOM 854 C C . VAL A 1 114 ? -5.701 5.242 -1.285 1.00 96.12 114 VAL A C 1
ATOM 856 O O . VAL A 1 114 ? -4.528 5.490 -1.563 1.00 96.12 114 VAL A O 1
ATOM 859 N N . LYS A 1 115 ? -6.628 5.151 -2.252 1.00 95.44 115 LYS A N 1
ATOM 860 C CA . LYS A 1 115 ? -6.307 5.368 -3.680 1.00 95.44 115 LYS A CA 1
ATOM 861 C C . LYS A 1 115 ? -5.735 6.751 -3.967 1.00 95.44 115 LYS A C 1
ATOM 863 O O . LYS A 1 115 ? -4.815 6.879 -4.790 1.00 95.44 115 LYS A O 1
ATOM 868 N N . TYR A 1 116 ? -6.303 7.777 -3.334 1.00 93.62 116 TYR A N 1
ATOM 869 C CA . TYR A 1 116 ? -5.812 9.145 -3.444 1.00 93.62 116 TYR A CA 1
ATOM 870 C C . TYR A 1 116 ? -4.420 9.267 -2.817 1.00 93.62 116 TYR A C 1
ATOM 872 O O . TYR A 1 116 ? -3.502 9.725 -3.496 1.00 93.62 116 TYR A O 1
ATOM 880 N N . LEU A 1 117 ? -4.212 8.746 -1.604 1.00 95.06 117 LEU A N 1
ATOM 881 C CA . LEU A 1 117 ? -2.897 8.742 -0.951 1.00 95.06 117 LEU A CA 1
ATOM 882 C C . LEU A 1 117 ? -1.820 8.048 -1.798 1.00 95.06 117 LEU A C 1
ATOM 884 O O . LEU A 1 117 ? -0.725 8.583 -1.961 1.00 95.06 117 LEU A O 1
ATOM 888 N N . ALA A 1 118 ? -2.142 6.917 -2.435 1.00 95.25 118 ALA A N 1
ATOM 889 C CA . ALA A 1 118 ? -1.202 6.219 -3.310 1.00 95.25 118 ALA A CA 1
ATOM 890 C C . ALA A 1 118 ? -0.781 7.080 -4.513 1.00 95.25 118 ALA A C 1
ATOM 892 O O . ALA A 1 118 ? 0.333 6.947 -5.005 1.00 95.25 118 ALA A O 1
ATOM 893 N N . SER A 1 119 ? -1.626 8.004 -4.988 1.00 92.50 119 SER A N 1
ATOM 894 C CA . SER A 1 119 ? -1.238 8.923 -6.070 1.00 92.50 119 SER A CA 1
ATOM 895 C C . SER A 1 119 ? -0.186 9.958 -5.651 1.00 92.50 119 SER A C 1
ATOM 897 O O . SER A 1 119 ? 0.555 10.436 -6.509 1.00 92.50 119 SER A O 1
ATOM 899 N N . LEU A 1 120 ? -0.096 10.252 -4.348 1.00 91.44 120 LEU A N 1
ATOM 900 C CA . LEU A 1 120 ? 0.871 11.177 -3.751 1.00 91.44 120 LEU A CA 1
ATOM 901 C C . LEU A 1 120 ? 2.203 10.495 -3.398 1.00 91.44 120 LEU A C 1
ATOM 903 O O . LEU A 1 120 ? 3.193 11.179 -3.136 1.00 91.44 120 LEU A O 1
ATOM 907 N N . SER A 1 121 ? 2.231 9.158 -3.390 1.00 92.06 121 SER A N 1
ATOM 908 C CA . SER A 1 121 ? 3.426 8.366 -3.099 1.00 92.06 121 SER A CA 1
ATOM 909 C C . SER A 1 121 ? 4.546 8.639 -4.107 1.00 92.06 121 SER A C 1
ATOM 911 O O . SER A 1 121 ? 4.316 8.804 -5.308 1.00 92.06 121 SER A O 1
ATOM 913 N N . ARG A 1 122 ? 5.782 8.663 -3.598 1.00 87.06 122 ARG A N 1
ATOM 914 C CA . ARG A 1 122 ? 7.028 8.831 -4.364 1.00 87.06 122 ARG A CA 1
ATOM 915 C C . ARG A 1 122 ? 7.997 7.667 -4.124 1.00 87.06 122 ARG A C 1
ATOM 917 O O . ARG A 1 122 ? 9.179 7.894 -3.897 1.00 87.06 122 ARG A O 1
ATOM 924 N N . GLY A 1 123 ? 7.487 6.437 -4.091 1.00 87.38 123 GLY A N 1
ATOM 925 C CA . GLY A 1 123 ? 8.275 5.233 -3.787 1.00 87.38 123 GLY A CA 1
ATOM 926 C C . GLY A 1 123 ? 8.094 4.708 -2.364 1.00 87.38 123 GLY A C 1
ATOM 927 O O . GLY A 1 123 ? 8.262 3.516 -2.137 1.00 87.38 123 GLY A O 1
ATOM 928 N N . MET A 1 124 ? 7.681 5.561 -1.422 1.00 88.75 124 MET A N 1
ATOM 929 C CA . MET A 1 124 ? 7.438 5.167 -0.028 1.00 88.75 124 MET A CA 1
ATOM 930 C C . MET A 1 124 ? 5.964 4.858 0.228 1.00 88.75 124 MET A C 1
ATOM 932 O O . MET A 1 124 ? 5.081 5.371 -0.470 1.00 88.75 124 MET A O 1
ATOM 936 N N . LEU A 1 125 ? 5.687 4.068 1.265 1.00 93.81 125 LEU A N 1
ATOM 937 C CA . LEU A 1 125 ? 4.319 3.815 1.697 1.00 93.81 125 LEU A CA 1
ATOM 938 C C . LEU A 1 125 ? 3.742 5.069 2.353 1.00 93.81 125 LEU A C 1
ATOM 940 O O . LEU A 1 125 ? 4.300 5.555 3.330 1.00 93.81 125 LEU A O 1
ATOM 944 N N . VAL A 1 126 ? 2.635 5.591 1.830 1.00 95.19 126 VAL A N 1
ATOM 945 C CA . VAL A 1 126 ? 1.960 6.772 2.391 1.00 95.19 126 VAL A CA 1
ATOM 946 C C . VAL A 1 126 ? 0.847 6.356 3.351 1.00 95.19 126 VAL A C 1
ATOM 948 O O . VAL A 1 126 ? 0.056 5.466 3.040 1.00 95.19 126 VAL A O 1
ATOM 951 N N . LEU A 1 127 ? 0.771 7.041 4.490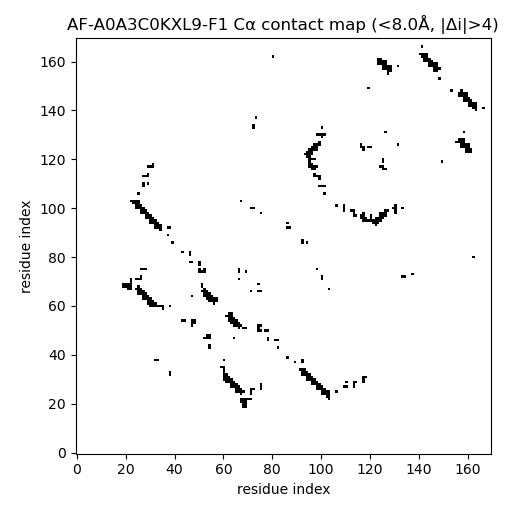 1.00 95.25 127 LEU A N 1
ATOM 952 C CA . LEU A 1 127 ? -0.217 6.865 5.553 1.00 95.25 127 LEU A CA 1
ATOM 953 C C . LEU A 1 127 ? -0.878 8.212 5.885 1.00 95.25 127 LEU A C 1
ATOM 955 O O . LEU A 1 127 ? -0.243 9.264 5.769 1.00 95.25 127 LEU A O 1
ATOM 959 N N . ASP A 1 128 ? -2.123 8.181 6.356 1.00 92.62 128 ASP A N 1
ATOM 960 C CA . ASP A 1 128 ? -2.723 9.304 7.089 1.00 92.62 128 ASP A CA 1
ATOM 961 C C . ASP A 1 128 ? -2.409 9.220 8.601 1.00 92.62 128 ASP A C 1
ATOM 963 O O . ASP A 1 128 ? -1.919 8.202 9.102 1.00 92.62 128 ASP A O 1
ATOM 967 N N . GLU A 1 129 ? -2.666 10.305 9.341 1.00 90.06 129 GLU A N 1
ATOM 968 C CA . GLU A 1 129 ? -2.427 10.375 10.795 1.00 90.06 129 GLU A CA 1
ATOM 969 C C . GLU A 1 129 ? -3.172 9.279 11.577 1.00 90.06 129 GLU A C 1
ATOM 971 O O . GLU A 1 129 ? -2.622 8.685 12.508 1.00 90.06 129 GLU A O 1
ATOM 976 N N . GLN A 1 130 ? -4.414 8.976 11.183 1.00 91.12 130 GLN A N 1
ATOM 977 C CA . GLN A 1 130 ? -5.230 7.946 11.826 1.00 91.12 130 GLN A CA 1
ATOM 978 C C . GLN A 1 130 ? -4.575 6.566 11.687 1.00 91.12 130 GLN A C 1
ATOM 980 O O . GLN A 1 130 ? -4.469 5.825 12.665 1.00 91.12 130 GLN A O 1
ATOM 985 N N . THR A 1 131 ? -4.114 6.222 10.487 1.00 93.56 131 THR A N 1
ATOM 986 C CA . THR A 1 131 ? -3.451 4.946 10.213 1.00 93.56 131 THR A CA 1
ATOM 987 C C . THR A 1 131 ? -2.116 4.865 10.938 1.00 93.56 131 THR A C 1
ATOM 989 O O . THR A 1 131 ? -1.847 3.861 11.588 1.00 93.56 131 THR A O 1
ATOM 992 N N . LYS A 1 132 ? -1.305 5.932 10.925 1.00 91.69 132 LYS A N 1
ATOM 993 C CA . LYS A 1 132 ? -0.061 5.987 11.709 1.00 91.69 132 LYS A CA 1
ATOM 994 C C . LYS A 1 132 ? -0.318 5.740 13.198 1.00 91.69 132 LYS A C 1
ATOM 996 O O . LYS A 1 132 ? 0.388 4.946 13.811 1.00 91.69 132 LYS A O 1
ATOM 1001 N N . THR A 1 133 ? -1.326 6.393 13.774 1.00 89.81 133 THR A N 1
ATOM 1002 C CA . THR A 1 133 ? -1.676 6.230 15.195 1.00 89.81 133 THR A CA 1
ATOM 1003 C C . THR A 1 133 ? -2.084 4.790 15.498 1.00 89.81 133 THR A C 1
ATOM 1005 O O . THR A 1 133 ? -1.635 4.211 16.485 1.00 89.81 133 THR A O 1
ATOM 1008 N N . GLN A 1 134 ? -2.876 4.178 14.614 1.00 89.69 134 GLN A N 1
ATOM 1009 C CA . GLN A 1 134 ? -3.229 2.764 14.719 1.00 89.69 134 GLN A CA 1
ATOM 1010 C C . GLN A 1 134 ? -2.025 1.841 14.543 1.00 89.69 134 GLN A C 1
ATOM 1012 O O . GLN A 1 134 ? -2.029 0.767 15.111 1.00 89.69 134 GLN A O 1
ATOM 1017 N N . LEU A 1 135 ? -0.977 2.231 13.827 1.00 89.50 135 LEU A N 1
ATOM 1018 C CA . LEU A 1 135 ? 0.237 1.422 13.708 1.00 89.50 135 LEU A CA 1
ATOM 1019 C C . LEU A 1 135 ? 1.234 1.632 14.852 1.00 89.50 135 LEU A C 1
ATOM 1021 O O . LEU A 1 135 ? 2.091 0.784 15.064 1.00 89.50 135 LEU A O 1
ATOM 1025 N N . ALA A 1 136 ? 1.120 2.717 15.622 1.00 84.75 136 ALA A N 1
ATOM 1026 C CA . ALA A 1 136 ? 2.103 3.089 16.642 1.00 84.75 136 ALA A CA 1
ATOM 1027 C C . ALA A 1 136 ? 2.280 2.049 17.765 1.00 84.75 136 ALA A C 1
ATOM 1029 O O . ALA A 1 136 ? 3.327 2.016 18.406 1.00 84.75 136 ALA A O 1
ATOM 1030 N N . HIS A 1 137 ? 1.274 1.203 18.011 1.00 78.94 137 HIS A N 1
ATOM 1031 C CA . HIS A 1 137 ? 1.362 0.122 18.998 1.00 78.94 137 HIS A CA 1
ATOM 1032 C C . HIS A 1 137 ? 2.032 -1.147 18.448 1.00 78.94 137 HIS A C 1
ATOM 1034 O O . HIS A 1 137 ? 2.420 -2.021 19.224 1.00 78.94 137 HIS A O 1
ATOM 1040 N N . ILE A 1 138 ? 2.194 -1.241 17.127 1.00 79.62 138 ILE A N 1
ATOM 1041 C CA . ILE A 1 138 ? 2.880 -2.335 16.447 1.00 79.62 138 ILE A CA 1
ATOM 1042 C C . ILE A 1 138 ? 4.350 -1.936 16.341 1.00 79.62 138 ILE A C 1
ATOM 1044 O O . ILE A 1 138 ? 4.827 -1.435 15.324 1.00 79.62 138 ILE A O 1
ATOM 1048 N N . SER A 1 139 ? 5.066 -2.097 17.454 1.00 61.03 139 SER A N 1
ATOM 1049 C CA . SER A 1 139 ? 6.505 -1.847 17.524 1.00 61.03 139 SER A CA 1
ATOM 1050 C C . SER A 1 139 ? 7.233 -2.777 16.555 1.00 61.03 139 SER A C 1
ATOM 1052 O O . SER A 1 139 ? 7.419 -3.956 16.853 1.00 61.03 139 SER A O 1
ATOM 1054 N N . HIS A 1 140 ? 7.664 -2.253 15.408 1.00 66.56 140 HIS A N 1
ATOM 1055 C CA . HIS A 1 140 ? 8.463 -3.005 14.449 1.00 66.56 140 HIS A CA 1
ATOM 1056 C C . HIS A 1 140 ? 9.799 -2.292 14.210 1.00 66.56 140 HIS A C 1
ATOM 1058 O O . HIS A 1 140 ? 9.810 -1.176 13.687 1.00 66.56 140 HIS A O 1
ATOM 1064 N N . PRO A 1 141 ? 10.943 -2.911 14.549 1.00 65.19 141 PRO A N 1
ATOM 1065 C CA . PRO A 1 141 ? 12.252 -2.271 14.412 1.00 65.19 141 PRO A CA 1
ATOM 1066 C C . PRO A 1 141 ? 12.629 -1.998 12.950 1.00 65.19 141 PRO A C 1
ATOM 1068 O O . PRO A 1 141 ? 13.545 -1.221 12.691 1.00 65.19 141 PRO A O 1
ATOM 1071 N N . ALA A 1 142 ? 11.940 -2.625 11.992 1.00 71.75 142 ALA A N 1
ATOM 1072 C CA . ALA A 1 142 ? 12.196 -2.426 10.572 1.00 71.75 142 ALA A CA 1
ATOM 1073 C C . ALA A 1 142 ? 11.522 -1.179 9.986 1.00 71.75 142 ALA A C 1
ATOM 1075 O O . ALA A 1 142 ? 11.828 -0.863 8.844 1.00 71.75 142 ALA A O 1
ATOM 1076 N N . PHE A 1 143 ? 10.633 -0.480 10.704 1.00 81.69 143 PHE A N 1
ATOM 1077 C CA . PHE A 1 143 ? 9.905 0.658 10.138 1.00 81.69 143 PHE A CA 1
ATOM 1078 C C . PHE A 1 143 ? 10.293 1.995 10.761 1.00 81.69 143 PHE A C 1
ATOM 1080 O O . PHE A 1 143 ? 10.416 2.125 11.977 1.00 81.69 143 PHE A O 1
ATOM 1087 N N . GLU A 1 144 ? 10.405 3.009 9.911 1.00 85.06 144 GLU A N 1
ATOM 1088 C CA . GLU A 1 144 ? 10.555 4.404 10.310 1.00 85.06 144 GLU A CA 1
ATOM 1089 C C . GLU A 1 144 ? 9.425 5.236 9.690 1.00 85.06 144 GLU A C 1
ATOM 1091 O O . GLU A 1 144 ? 9.064 5.054 8.524 1.00 85.06 144 GLU A O 1
ATOM 1096 N N . THR A 1 145 ? 8.837 6.142 10.478 1.00 85.25 145 THR A N 1
ATOM 1097 C CA . THR A 1 145 ? 7.816 7.082 9.994 1.00 85.25 145 THR A CA 1
ATOM 1098 C C . THR A 1 145 ? 8.375 8.492 9.905 1.00 85.25 145 THR A C 1
ATOM 1100 O O . THR A 1 145 ? 8.946 8.978 10.880 1.00 85.25 145 THR A O 1
ATOM 1103 N N . ALA A 1 146 ? 8.109 9.189 8.80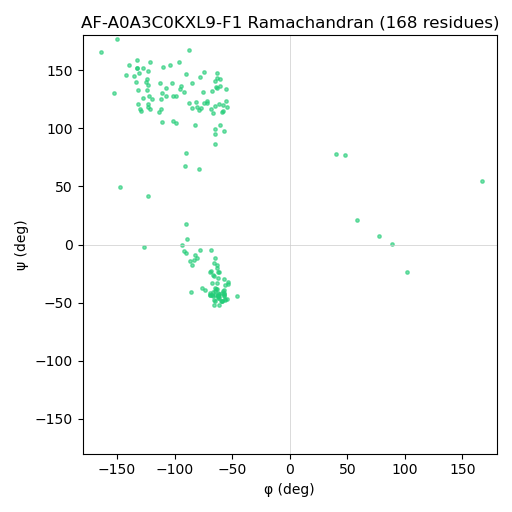4 1.00 86.25 146 ALA A N 1
ATOM 1104 C CA . ALA A 1 146 ? 8.460 10.597 8.625 1.00 86.25 146 ALA A CA 1
ATOM 1105 C C . ALA A 1 146 ? 7.258 11.405 8.106 1.00 86.25 146 ALA A C 1
ATOM 1107 O O . ALA A 1 146 ? 6.448 10.857 7.355 1.00 86.25 146 ALA A O 1
ATOM 1108 N N . PRO A 1 147 ? 7.118 12.693 8.469 1.00 86.25 147 PRO A N 1
ATOM 1109 C CA . PRO A 1 147 ? 6.061 13.541 7.926 1.00 86.25 147 PRO A CA 1
ATOM 1110 C C . PRO A 1 147 ? 6.245 13.750 6.417 1.00 86.25 147 PRO A C 1
ATOM 1112 O O . PRO A 1 147 ? 7.359 13.950 5.932 1.00 86.25 147 PRO A O 1
ATOM 1115 N N . LEU A 1 148 ? 5.136 13.750 5.678 1.00 83.56 148 LEU A N 1
ATOM 1116 C CA . LEU A 1 148 ? 5.102 13.987 4.239 1.00 83.56 148 LEU A CA 1
ATOM 1117 C C . LEU A 1 148 ? 4.429 15.327 3.937 1.00 83.56 148 LEU A C 1
ATOM 1119 O O . LEU A 1 148 ? 3.206 15.445 3.958 1.00 83.56 148 LEU A O 1
ATOM 1123 N N . SER A 1 149 ? 5.230 16.324 3.572 1.00 78.12 149 SER A N 1
ATOM 1124 C CA . SER A 1 149 ? 4.715 17.595 3.061 1.00 78.12 149 SER A CA 1
ATOM 1125 C C . SER A 1 149 ? 4.339 17.456 1.585 1.00 78.12 149 SER A C 1
ATOM 1127 O O . SER A 1 149 ? 5.197 17.205 0.737 1.00 78.12 149 SER A O 1
ATOM 1129 N N . SER A 1 150 ? 3.061 17.655 1.259 1.00 69.12 150 SER A N 1
ATOM 1130 C CA . SER A 1 150 ? 2.567 17.651 -0.121 1.00 69.12 150 SER A CA 1
ATOM 1131 C C . SER A 1 150 ? 1.862 18.964 -0.443 1.00 69.12 150 SER A C 1
ATOM 1133 O O . SER A 1 150 ? 0.846 19.297 0.160 1.00 69.12 150 SER A O 1
ATOM 1135 N N . SER A 1 151 ? 2.351 19.687 -1.455 1.00 69.94 151 SER A N 1
ATOM 1136 C CA . SER A 1 151 ? 1.698 20.901 -1.973 1.00 69.94 151 SER A CA 1
ATOM 1137 C C . SER A 1 151 ? 0.313 20.636 -2.573 1.00 69.94 151 SER A C 1
ATOM 1139 O O . SER A 1 151 ? -0.462 21.564 -2.762 1.00 69.94 151 SER A O 1
ATOM 1141 N N . PHE A 1 152 ? 0.007 19.375 -2.887 1.00 66.19 152 PHE A N 1
ATOM 1142 C CA . PHE A 1 152 ? -1.277 18.938 -3.439 1.00 66.19 152 PHE A CA 1
ATOM 1143 C C . PHE A 1 152 ? -2.281 18.506 -2.361 1.00 66.19 152 PHE A C 1
ATOM 1145 O O . PHE A 1 152 ? -3.418 18.183 -2.692 1.00 66.19 152 PHE A O 1
ATOM 1152 N N . ALA A 1 153 ? -1.849 18.458 -1.099 1.00 65.69 153 ALA A N 1
ATOM 1153 C CA . ALA A 1 153 ? -2.624 17.969 0.034 1.00 65.69 153 ALA A CA 1
ATOM 1154 C C . ALA A 1 153 ? -2.246 18.737 1.314 1.00 65.69 153 ALA A C 1
ATOM 1156 O O . ALA A 1 153 ? -1.939 18.128 2.334 1.00 65.69 153 ALA A O 1
ATOM 1157 N N . SER A 1 154 ? -2.231 20.074 1.244 1.00 66.19 154 SER A N 1
ATOM 1158 C CA . SER A 1 154 ? -1.791 20.955 2.341 1.00 66.19 154 SER A CA 1
ATOM 1159 C C . SER A 1 154 ? -2.558 20.747 3.645 1.00 66.19 154 SER A C 1
ATOM 1161 O O . SER A 1 154 ? -2.003 20.946 4.721 1.00 66.19 154 SER A O 1
ATOM 1163 N N . ASP A 1 155 ? -3.818 20.335 3.533 1.00 75.44 155 ASP A N 1
ATOM 1164 C CA . ASP A 1 155 ? -4.731 20.197 4.667 1.00 75.44 155 ASP A CA 1
ATOM 1165 C C . ASP A 1 155 ? -4.668 18.791 5.286 1.00 75.44 155 ASP A C 1
ATOM 1167 O O . ASP A 1 155 ? -5.278 18.536 6.324 1.00 75.44 155 ASP A O 1
ATOM 1171 N N . LEU A 1 156 ? -3.940 17.861 4.654 1.00 76.94 156 LEU A N 1
ATOM 1172 C CA . LEU A 1 156 ? -3.780 16.496 5.138 1.00 76.94 156 LEU A CA 1
ATOM 1173 C C . LEU A 1 156 ? -2.454 16.343 5.878 1.00 76.94 156 LEU A C 1
ATOM 1175 O O . LEU A 1 156 ? -1.379 16.612 5.344 1.00 76.94 156 LEU A O 1
ATOM 1179 N N . VAL A 1 157 ? -2.533 15.813 7.096 1.00 85.31 157 VAL A N 1
ATOM 1180 C CA . VAL A 1 157 ? -1.354 15.354 7.831 1.00 85.31 157 VAL A CA 1
ATOM 1181 C C . VAL A 1 157 ? -1.012 13.952 7.336 1.00 85.31 157 VAL A C 1
ATOM 1183 O O . VAL A 1 157 ? -1.689 12.974 7.665 1.00 85.31 157 VAL A O 1
ATOM 1186 N N . LEU A 1 158 ? 0.013 13.877 6.490 1.00 90.38 158 LEU A N 1
ATOM 1187 C CA . LEU A 1 158 ? 0.471 12.646 5.857 1.00 90.38 158 LEU A CA 1
ATOM 1188 C C . LEU A 1 158 ? 1.822 12.217 6.412 1.00 90.38 158 LEU A C 1
ATOM 1190 O O . LEU A 1 158 ? 2.645 13.044 6.806 1.00 90.38 158 LEU A O 1
ATOM 1194 N N . HIS A 1 159 ? 2.069 10.914 6.370 1.00 91.50 159 HIS A N 1
ATOM 1195 C CA . HIS A 1 159 ? 3.339 10.315 6.762 1.00 91.50 159 HIS A CA 1
ATOM 1196 C C . HIS A 1 159 ? 3.797 9.319 5.710 1.00 91.50 159 HIS A C 1
ATOM 1198 O O . HIS A 1 159 ? 2.985 8.710 5.016 1.00 91.50 159 HIS A O 1
ATOM 1204 N N . THR A 1 160 ? 5.104 9.130 5.607 1.00 91.25 160 THR A N 1
ATOM 1205 C CA . THR A 1 160 ? 5.694 7.992 4.908 1.00 91.25 160 THR A CA 1
ATOM 1206 C C . THR A 1 160 ? 6.170 6.959 5.909 1.00 91.25 160 THR A C 1
ATOM 1208 O O . THR A 1 160 ? 6.791 7.330 6.901 1.00 91.25 160 THR A O 1
ATOM 1211 N N . LEU A 1 161 ? 5.938 5.684 5.612 1.00 89.25 161 LEU A N 1
ATOM 1212 C CA . LEU A 1 161 ? 6.575 4.547 6.262 1.00 89.25 161 LEU A CA 1
ATOM 1213 C C . LEU A 1 161 ? 7.687 4.020 5.345 1.00 89.25 161 LEU A C 1
ATOM 1215 O O . LEU A 1 161 ? 7.456 3.754 4.159 1.00 89.25 161 LEU A O 1
ATOM 1219 N N . THR A 1 162 ? 8.892 3.886 5.885 1.00 86.25 162 THR A N 1
ATOM 1220 C CA . THR A 1 162 ? 10.078 3.386 5.182 1.00 86.25 162 THR A CA 1
ATOM 1221 C C . THR A 1 162 ? 10.619 2.145 5.895 1.00 86.25 162 THR A C 1
ATOM 1223 O O . THR A 1 162 ? 10.338 1.938 7.075 1.00 86.25 162 THR A O 1
ATOM 1226 N N . MET A 1 163 ? 11.364 1.296 5.178 1.00 83.19 163 MET A N 1
ATOM 1227 C CA . MET A 1 163 ? 12.080 0.173 5.791 1.00 83.19 163 MET A CA 1
ATOM 1228 C C . MET A 1 163 ? 13.504 0.591 6.171 1.00 83.19 163 MET A C 1
ATOM 1230 O O . MET A 1 163 ? 14.232 1.128 5.335 1.00 83.19 163 MET A O 1
ATOM 1234 N N . ASN A 1 164 ? 13.919 0.303 7.404 1.00 74.88 164 ASN A N 1
ATOM 1235 C CA . ASN A 1 164 ? 15.283 0.517 7.871 1.00 74.88 164 ASN A CA 1
ATOM 1236 C C . ASN A 1 164 ? 16.260 -0.333 7.049 1.00 74.88 164 ASN A C 1
ATOM 1238 O O . ASN A 1 164 ? 16.203 -1.562 7.056 1.00 74.88 164 ASN A O 1
ATOM 1242 N N . ALA A 1 165 ? 17.221 0.319 6.392 1.00 57.75 165 ALA A N 1
ATOM 1243 C CA . ALA A 1 165 ? 18.278 -0.357 5.633 1.00 57.75 165 ALA A CA 1
ATOM 1244 C C . ALA A 1 165 ? 19.230 -1.195 6.520 1.00 57.75 165 ALA A C 1
ATOM 1246 O O . ALA A 1 165 ? 20.002 -2.003 6.011 1.00 57.75 165 ALA A O 1
ATOM 1247 N N . ALA A 1 166 ? 19.159 -1.043 7.848 1.00 47.72 166 ALA A N 1
ATOM 1248 C CA . ALA A 1 166 ? 20.046 -1.693 8.816 1.00 47.72 166 ALA A CA 1
ATOM 1249 C C . ALA A 1 166 ? 19.879 -3.226 8.936 1.00 47.72 166 ALA A C 1
ATOM 1251 O O . ALA A 1 166 ? 20.664 -3.865 9.630 1.00 47.72 166 ALA A O 1
ATOM 1252 N N . GLY A 1 167 ? 18.902 -3.831 8.251 1.00 43.28 167 GLY A N 1
ATOM 1253 C CA . GLY A 1 167 ? 18.793 -5.290 8.119 1.00 43.28 167 GLY A CA 1
ATOM 1254 C C . GLY A 1 167 ? 19.713 -5.900 7.053 1.00 43.28 167 GLY A C 1
ATOM 1255 O O . GLY A 1 167 ? 19.879 -7.116 7.024 1.00 43.28 167 GLY A O 1
ATOM 1256 N N . GLN A 1 168 ? 20.336 -5.085 6.194 1.00 38.41 168 GLN A N 1
ATOM 1257 C CA . GLN A 1 168 ? 21.333 -5.544 5.222 1.00 38.41 168 GLN A CA 1
ATOM 1258 C C . GLN A 1 168 ? 22.734 -5.460 5.836 1.00 38.41 168 GLN A C 1
ATOM 1260 O O . GLN A 1 168 ? 23.558 -4.637 5.442 1.00 38.41 168 GLN A O 1
ATOM 1265 N N . SER A 1 169 ? 23.003 -6.294 6.840 1.00 28.86 169 SER A N 1
ATOM 1266 C CA . SER A 1 169 ? 24.394 -6.663 7.106 1.00 28.86 169 SER A CA 1
ATOM 1267 C C . SER A 1 169 ? 24.830 -7.641 6.017 1.00 28.86 169 SER A C 1
ATOM 1269 O O . SER A 1 169 ? 24.170 -8.654 5.792 1.00 28.86 169 SER A O 1
ATOM 1271 N N . VAL A 1 170 ? 25.886 -7.235 5.312 1.00 34.16 170 VAL A N 1
ATOM 1272 C CA . VAL A 1 170 ? 26.635 -7.972 4.284 1.00 34.16 170 VAL A CA 1
ATOM 1273 C C . VAL A 1 170 ? 27.038 -9.359 4.775 1.00 34.16 170 VAL A C 1
ATOM 1275 O O . VAL A 1 170 ? 27.431 -9.461 5.959 1.00 34.16 170 VAL A O 1
#

Mean predicted aligned error: 9.43 Å

Radius of gyration: 21.38 Å; Cα contacts (8 Å, |Δi|>4): 276; chains: 1; bounding box: 54×86×48 Å

Foldseek 3Di:
DDDDDDDDDDDPPPPCPDPFDWDQKKKKKKKAKPPLVQDPVVQLCVLLVVLVWDWDDPDRRIIMTMDGGDPNLVSVVSSCVSVLVVQVPGPPMFIFMEMDMDGPVCVVVRVVVRNVQSVVGRSFYKYFPVSVVVCVVVDDPQWDKDWDDDPVCNPTGMITIDGDPVVPDD

Secondary structure (DSSP, 8-state):
------PPPPP---------PEEEEEEEEEEEEESGGG--HHHHHHHHHHTT-EEEEEETTEEEEEEEES-HHHHHHHHHHHHHHHHHTSTT-EEEEEEEEEEGGGHHHHHHHHHHHHHH-SSSEEEEHHHHHHHTTS--TTEEEEEE--TT-TTS-EEEEEE-GGG---